Protein AF-A0A950NJC7-F1 (afdb_monomer)

Solvent-accessible surface area (backbone atoms only — not comparable to full-atom values): 6552 Å² total; per-residue (Å²): 111,69,68,32,54,40,23,54,81,40,41,63,63,48,24,56,73,40,61,38,81,77,59,87,68,59,60,60,52,28,52,52,20,51,49,55,46,54,54,53,59,66,42,49,61,28,71,74,40,47,82,85,29,48,68,59,43,48,48,52,31,49,66,55,17,48,43,45,18,50,50,33,44,46,39,34,76,75,64,70,44,58,71,31,43,47,59,55,16,51,53,34,38,51,54,24,51,53,51,48,51,53,50,52,50,51,52,56,62,73,62,55,71,89,80,82,84,78,88,133

Foldseek 3Di:
DVLLVCQQPPVPVVCVVLVHDCDVVNVVSNVVSVVVVVLVVVCPVCVVCVPVPVVNLCCCQPCPQVVQLVVLVCCCPVVVHDCSSNVVSVVSNVVSVVSVVVSVVVVVVVPPPPPDDDDD

Mean predicted aligned error: 9.63 Å

Nearest PDB structures (foldseek):
  8vc9-assembly3_F  TM=4.937E-01  e=3.577E+00  Leptospira interrogans serovar Copenhageni
  8axk-assembly1_C  TM=2.407E-01  e=4.207E+00  Shigella flexneri

Secondary structure (DSSP, 8-state):
-HHHHHHHH-HHHHHHHTT----SSTHHHHHHHHHHHHHHHHHHHHHH-TTTTHHHHHHIIIIIIIHHHHHHHHHHHHH---THHHHHHHHHHHHHHHHHHHHHHHHHHHTS--------

Radius of gyration: 18.72 Å; Cα contacts (8 Å, |Δi|>4): 98; chains: 1; bounding box: 58×29×52 Å

Sequence (120 aa):
MFFVVACFFFPRPMCELLHLKVPDPIIWVRTSGMLLFIISVFYIPAALDPFRYRATAIMHIIPSRACGSSFFLYSVLARGQEAGFLSIALVDLFFGVMSAIFLFLAFRTGQAPVTGASRG

pLDDT: mean 74.93, std 10.05, range [45.66, 86.19]

Structure (mmCIF, N/CA/C/O backbone):
data_AF-A0A950NJC7-F1
#
_entry.id   AF-A0A950NJC7-F1
#
loop_
_atom_site.group_PDB
_atom_site.id
_atom_site.type_symbol
_atom_site.label_atom_id
_atom_site.label_alt_id
_atom_site.label_comp_id
_atom_site.label_asym_id
_atom_site.label_entity_id
_atom_site.label_seq_id
_atom_site.pdbx_PDB_ins_code
_atom_site.Cartn_x
_atom_site.Cartn_y
_atom_site.Cartn_z
_atom_site.occupancy
_atom_site.B_iso_or_equiv
_atom_site.auth_seq_id
_atom_site.auth_comp_id
_atom_site.auth_asym_id
_atom_site.auth_atom_id
_atom_site.pdbx_PDB_model_num
ATOM 1 N N . MET A 1 1 ? -5.481 -7.731 -5.579 1.00 71.50 1 MET A N 1
ATOM 2 C CA . MET A 1 1 ? -4.792 -9.019 -5.833 1.00 71.50 1 MET A CA 1
ATOM 3 C C . MET A 1 1 ? -4.281 -9.151 -7.262 1.00 71.50 1 MET A C 1
ATOM 5 O O . MET A 1 1 ? -3.155 -9.591 -7.427 1.00 71.50 1 MET A O 1
ATOM 9 N N . PHE A 1 2 ? -5.023 -8.708 -8.284 1.00 77.50 2 PHE A N 1
ATOM 10 C CA . PHE A 1 2 ? -4.550 -8.720 -9.680 1.00 77.50 2 PHE A CA 1
ATOM 11 C C . PHE A 1 2 ? -3.165 -8.080 -9.889 1.00 77.50 2 PHE A C 1
ATOM 13 O O . PHE A 1 2 ? -2.326 -8.660 -10.568 1.00 77.50 2 PHE A O 1
ATOM 20 N N . PHE A 1 3 ? -2.885 -6.954 -9.222 1.00 78.69 3 PHE A N 1
ATOM 21 C CA . PHE A 1 3 ? -1.578 -6.285 -9.276 1.00 78.69 3 PHE A CA 1
ATOM 22 C C . PHE A 1 3 ? -0.409 -7.169 -8.798 1.00 78.69 3 PHE A C 1
ATOM 24 O O . PHE A 1 3 ? 0.645 -7.196 -9.419 1.00 78.69 3 PHE A O 1
ATOM 31 N N . VAL A 1 4 ? -0.608 -7.954 -7.735 1.00 82.12 4 VAL A N 1
ATOM 32 C CA . VAL A 1 4 ? 0.402 -8.895 -7.216 1.00 82.12 4 VAL A CA 1
ATOM 33 C C . VAL A 1 4 ? 0.713 -9.977 -8.245 1.00 82.12 4 VAL A C 1
ATOM 35 O O . VAL A 1 4 ? 1.879 -10.270 -8.503 1.00 82.12 4 VAL A O 1
ATOM 38 N N . VAL A 1 5 ? -0.333 -10.571 -8.828 1.00 82.56 5 VAL A N 1
ATOM 39 C CA . VAL A 1 5 ? -0.202 -11.638 -9.829 1.00 82.56 5 VAL A CA 1
ATOM 40 C C . VAL A 1 5 ? 0.554 -11.109 -11.047 1.00 82.56 5 VAL A C 1
ATOM 42 O O . VAL A 1 5 ? 1.494 -11.750 -11.516 1.00 82.56 5 VAL A O 1
ATOM 45 N N . ALA A 1 6 ? 0.213 -9.902 -11.502 1.00 82.56 6 ALA A N 1
ATOM 46 C CA . ALA A 1 6 ? 0.911 -9.241 -12.594 1.00 82.56 6 ALA A CA 1
ATOM 47 C C . ALA A 1 6 ? 2.388 -8.965 -12.258 1.00 82.56 6 ALA A C 1
ATOM 49 O O . ALA A 1 6 ? 3.254 -9.330 -13.044 1.00 82.56 6 ALA A O 1
ATOM 50 N N . CYS A 1 7 ? 2.709 -8.429 -11.075 1.00 81.06 7 CYS A N 1
ATOM 51 C CA . CYS A 1 7 ? 4.098 -8.189 -10.657 1.00 81.06 7 CYS A CA 1
ATOM 52 C C . CYS A 1 7 ? 4.931 -9.473 -10.524 1.00 81.06 7 CYS A C 1
ATOM 54 O O . CYS A 1 7 ? 6.142 -9.448 -10.743 1.00 81.06 7 CYS A O 1
ATOM 56 N N . PHE A 1 8 ? 4.311 -10.601 -10.169 1.00 82.38 8 PHE A N 1
ATOM 57 C CA . PHE A 1 8 ? 5.020 -11.867 -10.007 1.00 82.38 8 PHE A CA 1
ATOM 58 C C . PHE A 1 8 ? 5.320 -12.551 -11.351 1.00 82.38 8 PHE A C 1
ATOM 60 O O . PHE A 1 8 ? 6.477 -12.873 -11.638 1.00 82.38 8 PHE A O 1
ATOM 67 N N . PHE A 1 9 ? 4.297 -12.738 -12.192 1.00 83.69 9 PHE A N 1
ATOM 68 C CA . PHE A 1 9 ? 4.432 -13.437 -13.476 1.00 83.69 9 PHE A CA 1
ATOM 69 C C . PHE A 1 9 ? 4.959 -12.528 -14.596 1.00 83.69 9 PHE A C 1
ATOM 71 O O . PHE A 1 9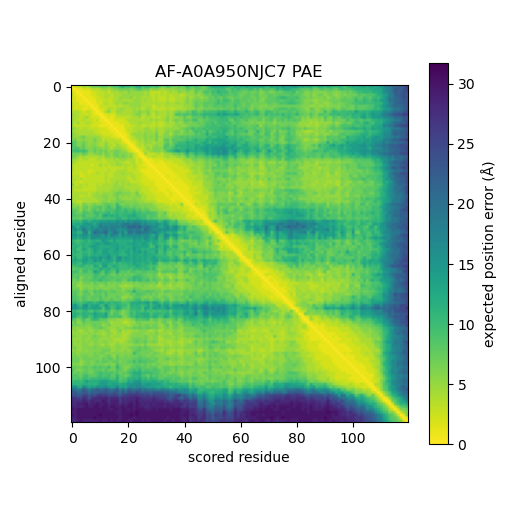 ? 5.763 -12.966 -15.419 1.00 83.69 9 PHE A O 1
ATOM 78 N N . PHE A 1 10 ? 4.577 -11.249 -14.590 1.00 86.19 10 PHE A N 1
ATOM 79 C CA . PHE A 1 10 ? 4.874 -10.269 -15.638 1.00 86.19 10 PHE A CA 1
ATOM 80 C C . PHE A 1 10 ? 5.466 -8.963 -15.058 1.00 86.19 10 PHE A C 1
ATOM 82 O O . PHE A 1 10 ? 4.887 -7.886 -15.225 1.00 86.19 10 PHE A O 1
ATOM 89 N N . PRO A 1 11 ? 6.650 -9.009 -14.409 1.00 81.19 11 PRO A N 1
ATOM 90 C CA . PRO A 1 11 ? 7.253 -7.820 -13.801 1.00 81.19 11 PRO A CA 1
ATOM 91 C C . PRO A 1 11 ? 7.667 -6.757 -14.829 1.00 81.19 11 PRO A C 1
ATOM 93 O O . PRO A 1 11 ? 7.511 -5.572 -14.562 1.00 81.19 11 PRO A O 1
ATOM 96 N N . ARG A 1 12 ? 8.166 -7.153 -16.013 1.00 82.81 12 ARG A N 1
ATOM 97 C CA . ARG A 1 12 ? 8.619 -6.199 -17.048 1.00 82.81 12 ARG A CA 1
ATOM 98 C C . ARG A 1 12 ? 7.456 -5.396 -17.653 1.00 82.81 12 ARG A C 1
ATOM 100 O O . ARG A 1 12 ? 7.548 -4.174 -17.614 1.00 82.81 12 ARG A O 1
ATOM 107 N N . PRO A 1 13 ? 6.346 -6.024 -18.099 1.00 83.62 13 PRO A N 1
ATOM 108 C CA . PRO A 1 13 ? 5.177 -5.279 -18.571 1.00 83.62 13 PRO A CA 1
ATOM 109 C C . PRO A 1 13 ? 4.568 -4.368 -17.503 1.00 83.62 13 PRO A C 1
ATOM 111 O O . PRO A 1 13 ? 4.061 -3.305 -17.829 1.00 83.62 13 PRO A O 1
ATOM 114 N N . MET A 1 14 ? 4.623 -4.759 -16.223 1.00 81.69 14 MET A N 1
ATOM 115 C CA . MET A 1 14 ? 4.186 -3.887 -15.128 1.00 81.69 14 MET A CA 1
ATOM 116 C C . MET A 1 14 ? 5.093 -2.664 -14.977 1.00 81.69 14 MET A C 1
ATOM 118 O O . MET A 1 14 ? 4.588 -1.554 -14.850 1.00 81.69 14 MET A O 1
ATOM 122 N N . CYS A 1 15 ? 6.417 -2.833 -15.032 1.00 80.38 15 CYS A N 1
ATOM 123 C CA . CYS A 1 15 ? 7.337 -1.697 -15.028 1.00 80.38 15 CYS A CA 1
ATOM 124 C C . CYS A 1 15 ? 7.087 -0.769 -16.227 1.00 80.38 15 CYS A C 1
ATOM 126 O O . CYS A 1 15 ? 6.985 0.435 -16.033 1.00 80.38 15 CYS A O 1
ATOM 128 N N . GLU A 1 16 ? 6.900 -1.310 -17.432 1.00 83.50 16 GLU A N 1
ATOM 129 C CA . GLU A 1 16 ? 6.587 -0.515 -18.629 1.00 83.50 16 GLU A CA 1
ATOM 130 C C . GLU A 1 16 ? 5.247 0.221 -18.512 1.00 83.50 16 GLU A C 1
ATOM 132 O O . GLU A 1 16 ? 5.182 1.412 -18.802 1.00 83.50 16 GLU A O 1
ATOM 137 N N . LEU A 1 17 ? 4.202 -0.446 -18.010 1.00 81.81 17 LEU A N 1
ATOM 138 C CA . LEU A 1 17 ? 2.886 0.158 -17.786 1.00 81.81 17 LEU A CA 1
ATOM 139 C C . LEU A 1 17 ? 2.954 1.348 -16.823 1.00 81.81 17 LEU A C 1
ATOM 141 O O . LEU A 1 17 ? 2.251 2.337 -17.011 1.00 81.81 17 LEU A O 1
ATOM 145 N N . LEU A 1 18 ? 3.791 1.254 -15.790 1.00 78.56 18 LEU A N 1
ATOM 146 C CA . LEU A 1 18 ? 4.009 2.340 -14.839 1.00 78.56 18 LEU A CA 1
ATOM 147 C C . LEU A 1 18 ? 5.118 3.309 -15.277 1.00 78.56 18 LEU A C 1
ATOM 149 O O . LEU A 1 18 ? 5.428 4.223 -14.523 1.00 78.56 18 LEU A O 1
ATOM 153 N N . HIS A 1 19 ? 5.705 3.155 -16.469 1.00 79.31 19 HIS A N 1
ATOM 154 C CA . HIS A 1 19 ? 6.836 3.966 -16.940 1.00 79.31 19 HIS A CA 1
ATOM 155 C C . HIS A 1 19 ? 8.020 3.962 -15.952 1.00 79.31 19 HIS A C 1
ATOM 157 O O . HIS A 1 19 ? 8.707 4.968 -15.7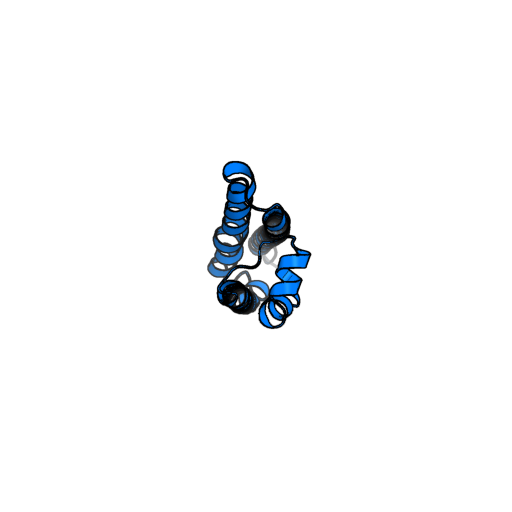68 1.00 79.31 19 HIS A O 1
ATOM 163 N N . LEU A 1 20 ? 8.230 2.822 -15.293 1.00 80.12 20 LEU A N 1
ATOM 164 C CA . LEU A 1 20 ? 9.313 2.578 -14.354 1.00 80.12 20 LEU A CA 1
ATOM 165 C C . LEU A 1 20 ? 10.480 1.889 -15.058 1.00 80.12 20 LEU A C 1
ATOM 167 O O . LEU A 1 20 ? 10.290 0.977 -15.870 1.00 80.12 20 LEU A O 1
ATOM 171 N N . LYS A 1 21 ? 11.708 2.259 -14.701 1.00 80.31 21 LYS A N 1
ATOM 172 C CA . LYS A 1 21 ? 12.900 1.557 -15.164 1.00 80.31 21 LYS A CA 1
ATOM 173 C C . LYS A 1 21 ? 12.903 0.147 -14.602 1.00 80.31 21 LYS A C 1
ATOM 175 O O . LYS A 1 21 ? 12.771 -0.072 -13.399 1.00 80.31 21 LYS A O 1
ATOM 180 N N . VAL A 1 22 ? 13.089 -0.818 -15.496 1.00 78.69 22 VAL A N 1
ATOM 181 C CA . VAL A 1 22 ? 13.188 -2.232 -15.140 1.00 78.69 22 VAL A CA 1
ATOM 182 C C . VAL A 1 22 ? 14.433 -2.428 -14.264 1.00 78.69 22 VAL A C 1
ATOM 184 O O . VAL A 1 22 ? 15.546 -2.221 -14.756 1.00 78.69 22 VAL A O 1
ATOM 187 N N . PRO A 1 23 ? 14.283 -2.807 -12.980 1.00 76.56 23 PRO A N 1
ATOM 188 C CA . PRO A 1 23 ? 15.425 -3.026 -12.105 1.00 76.56 23 PRO A CA 1
ATOM 189 C C . PRO A 1 23 ? 16.183 -4.278 -12.540 1.00 76.56 23 PRO A C 1
ATOM 191 O O . PRO A 1 23 ? 15.565 -5.299 -12.854 1.00 76.56 23 PRO A O 1
ATOM 194 N N . ASP A 1 24 ? 17.511 -4.217 -12.491 1.00 78.19 24 ASP A N 1
ATOM 195 C CA . ASP A 1 24 ? 18.375 -5.381 -12.662 1.00 78.19 24 ASP A CA 1
ATOM 196 C C . ASP A 1 24 ? 19.139 -5.605 -11.344 1.00 78.19 24 ASP A C 1
ATOM 198 O O . ASP A 1 24 ? 19.952 -4.755 -10.971 1.00 78.19 24 ASP A O 1
ATOM 202 N N . PRO A 1 25 ? 18.839 -6.663 -10.563 1.00 83.38 25 PRO A N 1
ATOM 203 C CA . PRO A 1 25 ? 18.034 -7.835 -10.917 1.00 83.38 25 PRO A CA 1
ATOM 204 C C . PRO A 1 25 ? 16.511 -7.661 -10.735 1.00 83.38 25 PRO A C 1
ATOM 206 O O . PRO A 1 25 ? 16.029 -7.170 -9.713 1.00 83.38 25 PRO A O 1
ATOM 209 N N . ILE A 1 26 ? 15.735 -8.213 -11.680 1.00 84.06 26 ILE A N 1
ATOM 210 C CA . ILE A 1 26 ? 14.251 -8.183 -11.720 1.00 84.06 26 ILE A CA 1
ATOM 211 C C . ILE A 1 26 ? 13.576 -8.829 -10.493 1.00 84.06 26 ILE A C 1
ATOM 213 O O . ILE A 1 26 ? 12.383 -8.643 -10.244 1.00 84.06 26 ILE A O 1
ATOM 217 N N . ILE A 1 27 ? 14.332 -9.617 -9.722 1.00 84.44 27 ILE A N 1
ATOM 218 C CA . ILE A 1 27 ? 13.844 -10.332 -8.541 1.00 84.44 27 ILE A CA 1
ATOM 219 C C . ILE A 1 27 ? 13.227 -9.382 -7.513 1.00 84.44 27 ILE A C 1
ATOM 221 O O . ILE A 1 27 ? 12.226 -9.734 -6.902 1.00 84.44 27 ILE A O 1
ATOM 225 N N . TRP A 1 28 ? 13.737 -8.152 -7.389 1.00 82.44 28 TRP A N 1
ATOM 226 C CA . TRP A 1 28 ? 13.208 -7.159 -6.452 1.00 82.44 28 TRP A CA 1
ATOM 227 C C . TRP A 1 28 ? 11.746 -6.802 -6.726 1.00 82.44 28 TRP A C 1
ATOM 229 O O . TRP A 1 28 ? 10.966 -6.658 -5.784 1.00 82.44 28 TRP A O 1
ATOM 239 N N . VAL A 1 29 ? 11.345 -6.736 -7.999 1.00 83.44 29 VAL A N 1
ATOM 240 C CA . VAL A 1 29 ? 9.952 -6.464 -8.391 1.00 83.44 29 VAL A CA 1
ATOM 241 C C . VAL A 1 29 ? 9.049 -7.629 -7.984 1.00 83.44 29 VAL A C 1
ATOM 243 O O . VAL A 1 29 ? 7.986 -7.424 -7.396 1.00 83.44 29 VAL A O 1
ATOM 246 N N . ARG A 1 30 ? 9.505 -8.867 -8.214 1.00 85.06 30 ARG A N 1
ATOM 247 C CA . ARG A 1 30 ? 8.768 -10.084 -7.839 1.00 85.06 30 ARG A CA 1
ATOM 248 C C . ARG A 1 30 ? 8.634 -10.223 -6.323 1.00 85.06 30 ARG A C 1
ATOM 250 O O . ARG A 1 30 ? 7.537 -10.479 -5.832 1.00 85.06 30 ARG A O 1
ATOM 257 N N . THR A 1 31 ? 9.723 -10.002 -5.590 1.00 85.88 31 THR A N 1
ATOM 258 C CA . THR A 1 31 ? 9.753 -10.054 -4.123 1.00 85.88 31 THR A CA 1
ATOM 259 C C . THR A 1 31 ? 8.843 -8.991 -3.517 1.00 85.88 31 THR A C 1
ATOM 261 O O . THR A 1 31 ? 8.067 -9.297 -2.616 1.00 85.88 31 THR A O 1
ATOM 264 N N . SER A 1 32 ? 8.864 -7.766 -4.048 1.00 84.25 32 SER A N 1
ATOM 265 C CA . SER A 1 32 ? 7.971 -6.688 -3.601 1.00 84.25 32 SER A CA 1
ATOM 266 C C . SER A 1 32 ? 6.499 -7.037 -3.846 1.00 84.25 32 SER A C 1
ATOM 268 O O . SER A 1 32 ? 5.660 -6.840 -2.968 1.00 84.25 32 SER A O 1
ATOM 270 N N . GLY A 1 33 ? 6.184 -7.639 -5.000 1.00 84.94 33 GLY A N 1
ATOM 271 C CA . GLY A 1 33 ? 4.848 -8.162 -5.301 1.00 84.94 33 GLY A CA 1
ATOM 272 C C . GLY A 1 33 ? 4.393 -9.249 -4.318 1.00 84.94 33 GLY A C 1
ATOM 273 O O . GLY A 1 33 ? 3.276 -9.190 -3.809 1.00 84.94 33 GLY A O 1
ATOM 274 N N . MET A 1 34 ? 5.261 -10.209 -3.990 1.00 84.62 34 MET A N 1
ATOM 275 C CA . MET A 1 34 ? 4.962 -11.252 -2.998 1.00 84.62 34 MET A CA 1
ATOM 276 C C . MET A 1 34 ? 4.797 -10.693 -1.584 1.00 84.62 34 MET A C 1
ATOM 278 O O . MET A 1 34 ? 3.916 -11.135 -0.849 1.00 84.62 34 MET A O 1
ATOM 282 N N . LEU A 1 35 ? 5.586 -9.691 -1.199 1.00 85.44 35 LEU A N 1
ATOM 283 C CA . LEU A 1 35 ? 5.424 -9.038 0.095 1.00 85.44 35 LEU A CA 1
ATOM 284 C C . LEU A 1 35 ? 4.059 -8.342 0.186 1.00 85.44 35 LEU A C 1
ATOM 286 O O . LEU A 1 35 ? 3.342 -8.533 1.167 1.00 85.44 35 LEU A O 1
ATOM 290 N N . LEU A 1 36 ? 3.661 -7.619 -0.871 1.00 83.06 36 LEU A N 1
ATOM 291 C CA . LEU A 1 36 ? 2.331 -7.010 -0.993 1.00 83.06 36 LEU A CA 1
ATOM 292 C C . LEU A 1 36 ? 1.206 -8.049 -0.877 1.00 83.06 36 LEU A C 1
ATOM 294 O O . LEU A 1 36 ? 0.159 -7.757 -0.297 1.00 83.06 36 LEU A O 1
ATOM 298 N N . PHE A 1 37 ? 1.407 -9.262 -1.394 1.00 84.88 37 PHE A N 1
ATOM 299 C CA . PHE A 1 37 ? 0.461 -10.364 -1.223 1.00 84.88 37 PHE A CA 1
ATOM 300 C C . PHE A 1 37 ? 0.311 -10.768 0.241 1.00 84.88 37 PHE A C 1
ATOM 302 O O . PHE A 1 37 ? -0.799 -10.763 0.770 1.00 84.88 37 PHE A O 1
ATOM 309 N N . ILE A 1 38 ? 1.432 -11.083 0.892 1.00 82.88 38 ILE A N 1
ATOM 310 C CA . ILE A 1 38 ? 1.470 -11.594 2.264 1.00 82.88 38 ILE A CA 1
ATOM 311 C C . ILE A 1 38 ? 0.816 -10.595 3.220 1.00 82.88 38 ILE A C 1
ATOM 313 O O . ILE A 1 38 ? -0.068 -10.970 3.989 1.00 82.88 38 ILE A O 1
ATOM 317 N N . ILE A 1 39 ? 1.182 -9.311 3.128 1.00 81.44 39 ILE A N 1
ATOM 318 C CA . ILE A 1 39 ? 0.575 -8.282 3.981 1.00 81.44 39 ILE A CA 1
ATOM 319 C C . ILE A 1 39 ? -0.925 -8.148 3.705 1.00 81.44 39 ILE A C 1
ATOM 321 O O . ILE A 1 39 ? -1.706 -8.023 4.640 1.00 81.44 39 ILE A O 1
ATOM 325 N N . SER A 1 40 ? -1.355 -8.255 2.442 1.00 79.69 40 SER A N 1
ATOM 326 C CA . SER A 1 40 ? -2.777 -8.171 2.097 1.00 79.69 40 SER A CA 1
ATOM 327 C C . SER A 1 40 ? -3.586 -9.318 2.697 1.00 79.69 40 SER A C 1
ATOM 329 O O . SER A 1 40 ? -4.700 -9.089 3.161 1.00 79.69 40 SER A O 1
ATOM 331 N N . VAL A 1 41 ? -3.028 -10.532 2.731 1.00 81.19 41 VAL A N 1
ATOM 332 C CA . VAL A 1 41 ? -3.652 -11.681 3.402 1.00 81.19 41 VAL A CA 1
ATOM 333 C C . VAL A 1 41 ? -3.737 -11.440 4.910 1.00 81.19 41 VAL A C 1
ATOM 335 O O . VAL A 1 41 ? -4.790 -11.669 5.503 1.00 81.19 41 VAL A O 1
ATOM 338 N N . PHE A 1 42 ? -2.681 -10.902 5.529 1.00 78.31 42 PHE A N 1
ATOM 339 C CA . PHE A 1 42 ? -2.697 -10.555 6.954 1.00 78.31 42 PHE A CA 1
ATOM 340 C C . PHE A 1 42 ? -3.689 -9.448 7.321 1.00 78.31 42 PHE A C 1
ATOM 342 O O . PHE A 1 42 ? -4.087 -9.356 8.482 1.00 78.31 42 PHE A O 1
ATOM 349 N N . TYR A 1 43 ? -4.137 -8.642 6.358 1.00 69.81 43 TYR A N 1
ATOM 350 C CA . TYR A 1 43 ? -5.168 -7.634 6.594 1.00 69.81 43 TYR A CA 1
ATOM 351 C C . TYR A 1 43 ? -6.601 -8.173 6.515 1.00 69.81 43 TYR A C 1
ATOM 353 O O . TYR A 1 43 ? -7.507 -7.497 6.997 1.00 69.81 43 TYR A O 1
ATOM 361 N N . ILE A 1 44 ? -6.834 -9.391 6.003 1.00 75.19 44 ILE A N 1
ATOM 362 C CA . ILE A 1 44 ? -8.184 -9.985 5.924 1.00 75.19 44 ILE A CA 1
ATOM 363 C C . ILE A 1 44 ? -8.839 -10.117 7.315 1.00 75.19 44 ILE A C 1
ATOM 365 O O . ILE A 1 44 ? -9.961 -9.638 7.475 1.00 75.19 44 ILE A O 1
ATOM 369 N N . PRO A 1 45 ? -8.181 -10.675 8.353 1.00 68.81 45 PRO A N 1
ATOM 370 C CA . PRO A 1 45 ? -8.781 -10.778 9.686 1.00 68.81 45 PRO A CA 1
ATOM 371 C C . PRO A 1 45 ? -9.062 -9.407 10.313 1.00 68.81 45 PRO A C 1
ATOM 373 O O . PRO A 1 45 ? -10.086 -9.224 10.964 1.00 68.81 45 PRO A O 1
ATOM 376 N N . ALA A 1 46 ? -8.179 -8.428 10.079 1.00 64.75 46 ALA A N 1
ATOM 377 C CA . ALA A 1 46 ? -8.348 -7.061 10.571 1.00 64.75 46 ALA A CA 1
ATOM 378 C C . ALA A 1 46 ? -9.502 -6.321 9.871 1.00 64.75 46 ALA A C 1
ATOM 380 O O . ALA A 1 46 ? -10.127 -5.456 10.480 1.00 64.75 46 ALA A O 1
ATOM 381 N N . ALA A 1 47 ? -9.794 -6.663 8.613 1.00 66.62 47 ALA A N 1
ATOM 382 C CA . ALA A 1 47 ? -10.939 -6.136 7.877 1.00 66.62 47 ALA A CA 1
ATOM 383 C C . ALA A 1 47 ? -12.268 -6.778 8.313 1.00 66.62 47 ALA A C 1
ATOM 385 O O . ALA A 1 47 ? -13.299 -6.113 8.276 1.00 66.62 47 ALA A O 1
ATOM 386 N N . LEU A 1 48 ? -12.247 -8.050 8.726 1.00 70.50 48 LEU A N 1
ATOM 387 C CA . LEU A 1 48 ? -13.439 -8.778 9.174 1.00 70.50 48 LEU A CA 1
ATOM 388 C C . LEU A 1 48 ? -13.841 -8.441 10.617 1.00 70.50 48 LEU A C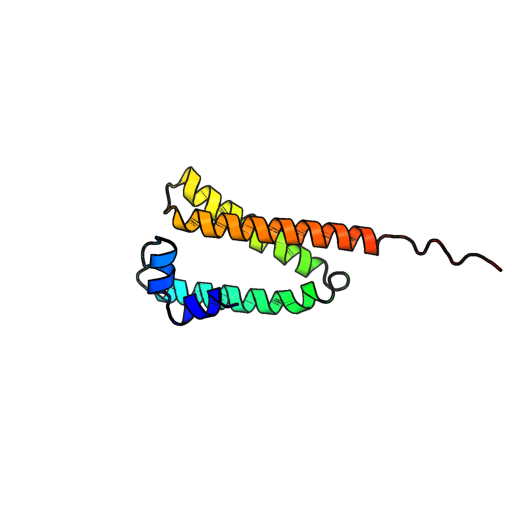 1
ATOM 390 O O . LEU A 1 48 ? -15.031 -8.344 10.897 1.00 70.50 48 LEU A O 1
ATOM 394 N N . ASP A 1 49 ? -12.876 -8.248 11.521 1.00 65.81 49 ASP A N 1
ATOM 395 C CA . ASP A 1 49 ? -13.149 -7.892 12.920 1.00 65.81 49 ASP A CA 1
ATOM 396 C C . ASP A 1 49 ? -12.229 -6.753 13.413 1.00 65.81 49 ASP A C 1
ATOM 398 O O . ASP A 1 49 ? -11.226 -6.979 14.110 1.00 65.81 49 ASP A O 1
ATOM 402 N N . PRO A 1 50 ? -12.549 -5.495 13.050 1.00 61.50 50 PRO A N 1
ATOM 403 C CA . PRO A 1 50 ? -11.730 -4.335 13.399 1.00 61.50 50 PRO A CA 1
ATOM 404 C C . PRO A 1 50 ? -11.716 -4.036 14.907 1.00 61.50 50 PRO A C 1
ATOM 406 O O . PRO A 1 50 ? -10.770 -3.416 15.401 1.00 61.50 50 PRO A O 1
ATOM 409 N N . PHE A 1 51 ? -12.724 -4.493 15.661 1.00 60.09 51 PHE A N 1
ATOM 410 C CA . PHE A 1 51 ? -12.828 -4.245 17.101 1.00 60.09 51 PHE A CA 1
ATOM 411 C C . PHE A 1 51 ? -11.903 -5.150 17.911 1.00 60.09 51 PHE A C 1
ATOM 413 O O . PHE A 1 51 ? -11.287 -4.695 18.879 1.00 60.09 51 PHE A O 1
ATOM 420 N N . ARG A 1 52 ? -11.743 -6.408 17.489 1.00 62.03 52 ARG A N 1
ATOM 421 C CA . ARG A 1 52 ? -10.839 -7.359 18.145 1.00 62.03 52 ARG A CA 1
ATOM 422 C C . ARG A 1 52 ? -9.367 -7.117 17.801 1.00 62.03 52 ARG A C 1
ATOM 424 O O . ARG A 1 52 ? -8.506 -7.326 18.655 1.00 62.03 52 ARG A O 1
ATOM 431 N N . TYR A 1 53 ? -9.071 -6.601 16.603 1.00 61.09 53 TYR A N 1
ATOM 432 C CA . TYR A 1 53 ? -7.704 -6.397 16.097 1.00 61.09 53 TYR A CA 1
ATOM 433 C C . TYR A 1 53 ? -7.352 -4.927 15.817 1.00 61.09 53 TYR A C 1
ATOM 435 O O . TYR A 1 53 ? -6.665 -4.610 14.844 1.00 61.09 53 TYR A O 1
ATOM 443 N N . ARG A 1 54 ? -7.759 -4.015 16.711 1.00 62.62 54 ARG A N 1
ATOM 444 C CA . ARG A 1 54 ? -7.484 -2.566 16.612 1.00 62.62 54 ARG A CA 1
ATOM 445 C C . ARG A 1 54 ? -6.023 -2.216 16.308 1.00 62.62 54 ARG A C 1
ATOM 447 O O . ARG A 1 54 ? -5.756 -1.329 15.505 1.00 62.62 54 ARG A O 1
ATOM 454 N N . ALA A 1 55 ? -5.072 -2.918 16.929 1.00 64.06 55 ALA A N 1
ATOM 455 C CA . ALA A 1 55 ? -3.645 -2.667 16.733 1.00 64.06 55 ALA A CA 1
ATOM 456 C C . ALA A 1 55 ? -3.216 -3.016 15.300 1.00 64.06 55 ALA A C 1
ATOM 458 O O . ALA A 1 55 ? -2.527 -2.231 14.656 1.00 64.06 55 ALA A O 1
ATOM 459 N N . THR A 1 56 ? -3.698 -4.141 14.772 1.00 65.00 56 THR A N 1
ATOM 460 C CA . THR A 1 56 ? -3.433 -4.591 13.401 1.00 65.00 56 THR A CA 1
ATOM 461 C C . THR A 1 56 ? -4.100 -3.680 12.368 1.00 65.00 56 THR A C 1
ATOM 463 O O . THR A 1 56 ? -3.494 -3.370 11.345 1.00 65.00 56 THR A O 1
ATOM 466 N N . ALA A 1 57 ? -5.307 -3.179 12.653 1.00 65.31 57 ALA A N 1
ATOM 467 C CA . ALA A 1 57 ? -6.003 -2.219 11.797 1.00 65.31 57 ALA A CA 1
ATOM 468 C C . ALA A 1 57 ? -5.278 -0.859 11.727 1.00 65.31 57 ALA A C 1
ATOM 470 O O . ALA A 1 57 ? -5.137 -0.285 10.650 1.00 65.31 57 ALA A O 1
ATOM 471 N N . ILE A 1 58 ? -4.745 -0.367 12.852 1.00 66.88 58 ILE A N 1
ATOM 472 C CA . ILE A 1 58 ? -3.945 0.869 12.889 1.00 66.88 58 ILE A CA 1
ATOM 473 C C . ILE A 1 58 ? -2.596 0.671 12.182 1.00 66.88 58 ILE A C 1
ATOM 475 O O . ILE A 1 58 ? -2.177 1.532 11.404 1.00 66.88 58 ILE A O 1
ATOM 479 N N . MET A 1 59 ? -1.933 -0.472 12.397 1.00 67.69 59 MET A N 1
ATOM 480 C CA . MET A 1 59 ? -0.680 -0.815 11.712 1.00 67.69 59 MET A CA 1
ATOM 481 C C . MET A 1 59 ? -0.861 -0.966 10.193 1.00 67.69 59 MET A C 1
ATOM 483 O O . MET A 1 59 ? 0.045 -0.646 9.429 1.00 67.69 59 MET A O 1
ATOM 487 N N . HIS A 1 60 ? -2.035 -1.376 9.716 1.00 68.12 60 HIS A N 1
ATOM 488 C CA . HIS A 1 60 ? -2.310 -1.385 8.279 1.00 68.12 60 HIS A CA 1
ATOM 489 C C . HIS A 1 60 ? -2.284 0.024 7.665 1.00 68.12 60 HIS A C 1
ATOM 491 O O . HIS A 1 60 ? -1.832 0.220 6.540 1.00 68.12 60 HIS A O 1
ATOM 497 N N . ILE A 1 61 ? -2.764 1.025 8.396 1.00 67.56 61 ILE A N 1
ATOM 498 C CA . ILE A 1 61 ? -3.010 2.355 7.834 1.00 67.56 61 ILE A CA 1
ATOM 499 C C . ILE A 1 61 ? -1.778 3.244 7.994 1.00 67.56 61 ILE A C 1
ATOM 501 O O . ILE A 1 61 ? -1.307 3.828 7.018 1.00 67.56 61 ILE A O 1
ATOM 505 N N . ILE A 1 62 ? -1.226 3.322 9.208 1.00 69.31 62 ILE A N 1
ATOM 506 C CA . ILE A 1 62 ? -0.181 4.300 9.535 1.00 69.31 62 ILE A CA 1
ATOM 507 C C . ILE A 1 62 ? 1.183 3.890 8.942 1.00 69.31 62 ILE A C 1
ATOM 509 O O . ILE A 1 62 ? 1.673 4.584 8.050 1.00 69.31 62 ILE A O 1
ATOM 513 N N . PRO A 1 63 ? 1.821 2.776 9.351 1.00 68.56 63 PRO A N 1
ATOM 514 C CA . PRO A 1 63 ? 3.138 2.431 8.825 1.00 68.56 63 PRO A CA 1
ATOM 515 C C . PRO A 1 63 ? 3.087 1.856 7.406 1.00 68.56 63 PRO A C 1
ATOM 517 O O . PRO A 1 63 ? 4.003 2.105 6.630 1.00 68.56 63 PRO A O 1
ATOM 520 N N . SER A 1 64 ? 2.040 1.115 7.027 1.00 70.38 64 SER A N 1
ATOM 521 C CA . SER A 1 64 ? 2.020 0.472 5.707 1.00 70.38 64 SER A CA 1
ATOM 522 C C . SER A 1 64 ? 1.581 1.414 4.583 1.00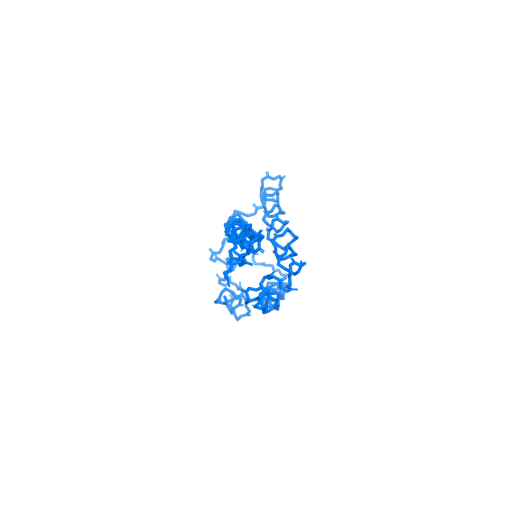 70.38 64 SER A C 1
ATOM 524 O O . SER A 1 64 ? 2.248 1.440 3.552 1.00 70.38 64 SER A O 1
ATOM 526 N N . ARG A 1 65 ? 0.505 2.195 4.749 1.00 74.31 65 ARG A N 1
ATOM 527 C CA . ARG A 1 65 ? -0.044 3.021 3.653 1.00 74.31 65 ARG A CA 1
ATOM 528 C C . ARG A 1 65 ? 0.389 4.479 3.720 1.00 74.31 65 ARG A C 1
ATOM 530 O O . ARG A 1 65 ? 0.847 5.013 2.713 1.00 74.31 65 ARG A O 1
ATOM 537 N N . ALA A 1 66 ? 0.316 5.116 4.890 1.00 75.25 66 ALA A N 1
ATOM 538 C CA . ALA A 1 66 ? 0.722 6.517 5.018 1.00 75.25 66 ALA A CA 1
ATOM 539 C C . ALA A 1 66 ? 2.244 6.687 4.866 1.00 75.25 66 ALA A C 1
ATOM 541 O O . ALA A 1 66 ? 2.694 7.580 4.148 1.00 75.25 66 ALA A O 1
ATOM 542 N N . CYS A 1 67 ? 3.040 5.798 5.471 1.00 78.19 67 CYS A N 1
ATOM 543 C CA . CYS A 1 67 ? 4.498 5.822 5.325 1.00 78.19 67 CYS A CA 1
ATOM 544 C C . CYS A 1 67 ? 4.942 5.473 3.894 1.00 78.19 67 CYS A C 1
ATOM 546 O O . CYS A 1 67 ? 5.786 6.170 3.336 1.00 78.19 67 CYS A O 1
ATOM 548 N N . GLY A 1 68 ? 4.325 4.461 3.267 1.00 75.50 68 GLY A N 1
ATOM 549 C CA . GLY A 1 68 ? 4.583 4.094 1.869 1.00 75.50 68 GLY A CA 1
ATOM 550 C C . GLY A 1 68 ? 4.284 5.241 0.901 1.00 75.50 68 GLY A C 1
ATOM 551 O O . GLY A 1 68 ? 5.168 5.675 0.163 1.00 75.50 68 GLY A O 1
ATOM 552 N N . SER A 1 69 ? 3.079 5.816 0.972 1.00 81.06 69 SER A N 1
ATOM 553 C CA . SER A 1 69 ? 2.706 6.976 0.154 1.00 81.06 69 SER A CA 1
ATOM 554 C C . SER A 1 69 ? 3.627 8.172 0.388 1.00 81.06 69 SER A C 1
ATOM 556 O O . SER A 1 69 ? 4.029 8.809 -0.582 1.00 81.06 69 SER A O 1
ATOM 558 N N . SER A 1 70 ? 3.961 8.488 1.643 1.00 80.12 70 SER A N 1
ATOM 559 C CA . SER A 1 70 ? 4.827 9.631 1.965 1.00 80.12 70 SER A CA 1
ATOM 560 C C . SER A 1 70 ? 6.245 9.419 1.445 1.00 80.12 70 SER A C 1
ATOM 562 O O . SER A 1 70 ? 6.854 10.349 0.925 1.00 80.12 70 SER A O 1
ATOM 564 N N . PHE A 1 71 ? 6.757 8.189 1.527 1.00 81.69 71 PHE A N 1
ATOM 565 C CA . PHE A 1 71 ? 8.071 7.827 1.010 1.00 81.69 71 PHE A CA 1
ATOM 566 C C . PHE A 1 71 ? 8.145 7.955 -0.514 1.00 81.69 71 PHE A C 1
ATOM 568 O O . PHE A 1 71 ? 9.085 8.562 -1.031 1.00 81.69 71 PHE A O 1
ATOM 575 N N . PHE A 1 72 ? 7.154 7.429 -1.241 1.00 78.81 72 PHE A N 1
ATOM 576 C CA . PHE A 1 72 ? 7.114 7.549 -2.699 1.00 78.81 72 PHE A CA 1
ATOM 577 C C . PHE A 1 72 ? 6.905 9.000 -3.140 1.00 78.81 72 PHE A C 1
ATOM 579 O O . PHE A 1 72 ? 7.601 9.469 -4.037 1.00 78.81 72 PHE A O 1
ATOM 586 N N . LEU A 1 73 ? 6.024 9.741 -2.463 1.00 82.44 73 LEU A N 1
ATOM 587 C CA . LEU A 1 73 ? 5.780 11.151 -2.753 1.00 82.44 73 LEU A CA 1
ATOM 588 C C . LEU A 1 73 ? 7.036 12.002 -2.514 1.00 82.44 73 LEU A C 1
ATOM 590 O O . LEU A 1 73 ? 7.423 12.781 -3.381 1.00 82.44 73 LEU A O 1
ATOM 594 N N . TYR A 1 74 ? 7.721 11.806 -1.384 1.00 82.81 74 TYR A N 1
ATOM 595 C CA . TYR A 1 74 ? 9.000 12.457 -1.101 1.00 82.81 74 TYR A CA 1
ATOM 596 C C . TYR A 1 74 ? 10.072 12.074 -2.128 1.00 82.81 74 TYR A C 1
ATOM 598 O O . TYR A 1 74 ? 10.796 12.937 -2.614 1.00 82.81 74 TYR A O 1
ATOM 606 N N . SER A 1 75 ? 10.157 10.801 -2.512 1.00 79.06 75 SER A N 1
ATOM 607 C CA . SER A 1 75 ? 11.147 10.341 -3.494 1.00 79.06 75 SER A CA 1
ATOM 608 C C . SER A 1 75 ? 10.934 10.960 -4.879 1.00 79.06 75 SER A C 1
ATOM 610 O O . SER A 1 75 ? 11.904 11.314 -5.547 1.00 79.06 75 SER A O 1
ATOM 612 N N . VAL A 1 76 ? 9.685 11.153 -5.304 1.00 81.25 76 VAL A N 1
ATOM 613 C CA . VAL A 1 76 ? 9.381 11.819 -6.579 1.00 81.25 76 VAL A CA 1
ATOM 614 C C . VAL A 1 76 ? 9.637 13.326 -6.481 1.00 81.25 76 VAL A C 1
ATOM 616 O O . VAL A 1 76 ? 10.358 13.872 -7.311 1.00 81.25 76 VAL A O 1
ATOM 619 N N . LEU A 1 77 ? 9.114 13.996 -5.448 1.00 79.62 77 LEU A N 1
ATOM 620 C CA . LEU A 1 77 ? 9.175 15.460 -5.329 1.00 79.62 77 LEU A CA 1
ATOM 621 C C . LEU A 1 77 ? 10.562 15.992 -4.943 1.00 79.62 77 LEU A C 1
ATOM 623 O O . LEU A 1 77 ? 10.973 17.033 -5.443 1.00 79.62 77 LEU A O 1
ATOM 627 N N . ALA A 1 78 ? 11.280 15.301 -4.054 1.00 79.69 78 ALA A N 1
ATOM 628 C CA . ALA A 1 78 ? 12.568 15.759 -3.529 1.00 79.69 78 ALA A CA 1
ATOM 629 C C . ALA A 1 78 ? 13.777 15.120 -4.227 1.00 79.69 78 ALA A C 1
ATOM 631 O O . ALA A 1 78 ? 14.860 15.702 -4.213 1.00 79.69 78 ALA A O 1
ATOM 632 N N . ARG A 1 79 ? 13.627 13.926 -4.824 1.00 74.44 79 ARG A N 1
ATOM 633 C CA . ARG A 1 79 ? 14.723 13.221 -5.517 1.00 74.44 79 ARG A CA 1
ATOM 634 C C . ARG A 1 79 ? 14.534 13.059 -7.024 1.00 74.44 79 ARG A C 1
ATOM 636 O O . ARG A 1 79 ? 15.389 12.439 -7.653 1.00 74.44 79 ARG A O 1
ATOM 643 N N . GLY A 1 80 ? 13.462 13.602 -7.605 1.00 73.12 80 GLY A N 1
ATOM 644 C CA . GLY A 1 80 ? 13.231 13.561 -9.053 1.00 73.12 80 GLY A CA 1
ATOM 645 C C . GLY A 1 80 ? 13.132 12.140 -9.614 1.00 73.12 80 GLY A C 1
ATOM 646 O O . GLY A 1 80 ? 13.539 11.899 -10.748 1.00 73.12 80 GLY A O 1
ATOM 647 N N . GLN A 1 81 ? 12.662 11.186 -8.803 1.00 75.75 81 GLN A N 1
ATOM 648 C CA . GLN A 1 81 ? 12.435 9.808 -9.239 1.00 75.75 81 GLN A CA 1
ATOM 649 C C . GLN A 1 81 ? 11.291 9.726 -10.259 1.00 75.75 81 GLN A C 1
ATOM 651 O O . GLN A 1 81 ? 10.484 10.643 -10.399 1.00 75.75 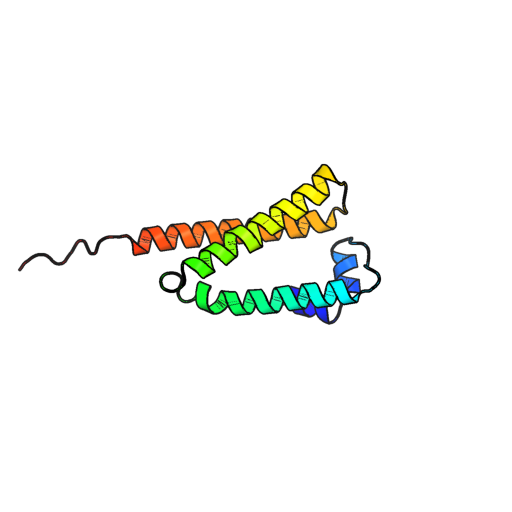81 GLN A O 1
ATOM 656 N N . GLU A 1 82 ? 11.232 8.606 -10.973 1.00 77.94 82 GLU A N 1
ATOM 657 C CA . GLU A 1 82 ? 10.304 8.373 -12.080 1.00 77.94 82 GLU A CA 1
ATOM 658 C C . GLU A 1 82 ? 8.841 8.634 -11.693 1.00 77.94 82 GLU A C 1
ATOM 660 O O . GLU A 1 82 ? 8.360 8.198 -10.644 1.00 77.94 82 GLU A O 1
ATOM 665 N N . ALA A 1 83 ? 8.106 9.310 -12.583 1.00 75.94 83 ALA A N 1
ATOM 666 C CA . ALA A 1 83 ? 6.709 9.684 -12.358 1.00 75.94 83 ALA A CA 1
ATOM 667 C C . ALA A 1 83 ? 5.787 8.472 -12.120 1.00 75.94 83 ALA A C 1
ATOM 669 O O . ALA A 1 83 ? 4.730 8.611 -11.506 1.00 75.94 83 ALA A O 1
ATOM 670 N N . GLY A 1 84 ? 6.210 7.271 -12.528 1.00 74.62 84 GLY A N 1
ATOM 671 C CA . GLY A 1 84 ? 5.530 6.016 -12.221 1.00 74.62 84 GLY A CA 1
ATOM 672 C C . GLY A 1 84 ? 5.272 5.795 -10.734 1.00 74.62 84 GLY A C 1
ATOM 673 O O . GLY A 1 84 ? 4.185 5.358 -10.353 1.00 74.62 84 GLY A O 1
ATOM 674 N N . PHE A 1 85 ? 6.213 6.183 -9.869 1.00 77.44 85 PHE A N 1
ATOM 675 C CA . PHE A 1 85 ? 6.058 6.052 -8.418 1.00 77.44 85 PHE A CA 1
ATOM 676 C C . PHE A 1 85 ? 4.966 6.964 -7.848 1.00 77.44 85 PHE A C 1
ATOM 678 O O . PHE A 1 85 ? 4.395 6.650 -6.804 1.00 77.44 85 PHE A O 1
ATOM 685 N N . LEU A 1 86 ? 4.625 8.056 -8.540 1.00 80.31 86 LEU A N 1
ATOM 686 C CA . LEU A 1 86 ? 3.553 8.956 -8.119 1.00 80.31 86 LEU A CA 1
ATOM 687 C C . LEU A 1 86 ? 2.187 8.273 -8.213 1.00 80.31 86 LEU A C 1
ATOM 689 O O . LEU A 1 86 ? 1.358 8.434 -7.322 1.00 80.31 86 LEU A O 1
ATOM 693 N N . SER A 1 87 ? 1.968 7.471 -9.258 1.00 80.06 87 SER A N 1
ATOM 694 C CA . SER A 1 87 ? 0.725 6.708 -9.411 1.00 80.06 87 SER A CA 1
ATOM 695 C C . SER A 1 87 ? 0.536 5.709 -8.262 1.00 80.06 87 SER A C 1
ATOM 697 O O . SER A 1 87 ? -0.545 5.640 -7.678 1.00 80.06 87 SER A O 1
ATOM 699 N N . ILE A 1 88 ? 1.611 5.021 -7.861 1.00 79.56 88 ILE A N 1
ATOM 700 C CA . ILE A 1 88 ? 1.618 4.099 -6.716 1.00 79.56 88 ILE A CA 1
ATOM 701 C C . ILE A 1 88 ? 1.329 4.865 -5.421 1.00 79.56 88 ILE A C 1
ATOM 703 O O . ILE A 1 88 ? 0.464 4.454 -4.651 1.00 79.56 88 ILE A O 1
ATOM 707 N N . ALA A 1 89 ? 1.999 6.003 -5.209 1.00 82.50 89 ALA A N 1
ATOM 708 C CA . ALA A 1 89 ? 1.801 6.841 -4.030 1.00 82.50 89 ALA A CA 1
ATOM 709 C C . ALA A 1 89 ? 0.351 7.324 -3.900 1.00 82.50 89 ALA A C 1
ATOM 711 O O . ALA A 1 89 ? -0.223 7.251 -2.819 1.00 82.50 89 ALA A O 1
ATOM 712 N N . LEU A 1 90 ? -0.253 7.789 -4.998 1.00 82.50 90 LEU A N 1
ATOM 713 C CA . LEU A 1 90 ? -1.628 8.287 -5.014 1.00 82.50 90 LEU A CA 1
ATOM 714 C C . LEU A 1 90 ? -2.645 7.181 -4.734 1.00 82.50 90 LEU A C 1
ATOM 716 O O . LEU A 1 90 ? -3.583 7.394 -3.966 1.00 82.50 90 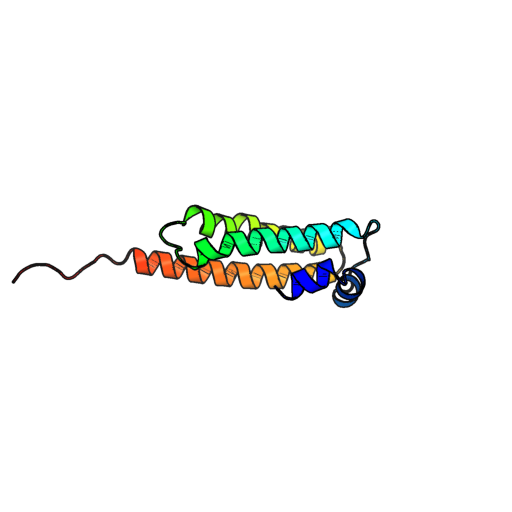LEU A O 1
ATOM 720 N N . VAL A 1 91 ? -2.454 5.9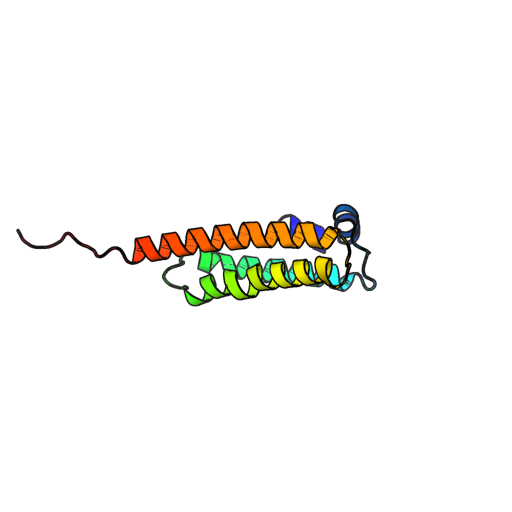98 -5.322 1.00 82.88 91 VAL A N 1
ATOM 721 C CA . VAL A 1 91 ? -3.314 4.838 -5.058 1.00 82.88 91 VAL A CA 1
ATOM 722 C C . VAL A 1 91 ? -3.202 4.421 -3.590 1.00 82.88 91 VAL A C 1
ATOM 724 O O . VAL A 1 91 ? -4.225 4.253 -2.925 1.00 82.88 91 VAL A O 1
ATOM 727 N N . ASP A 1 92 ? -1.985 4.322 -3.052 1.00 80.38 92 ASP A N 1
ATOM 728 C CA . ASP A 1 92 ? -1.766 3.983 -1.643 1.00 80.38 92 ASP A CA 1
ATOM 729 C C . ASP A 1 92 ? -2.347 5.030 -0.690 1.00 80.38 92 ASP A C 1
ATOM 731 O O . ASP A 1 92 ? -2.947 4.663 0.323 1.00 80.38 92 ASP A O 1
ATOM 735 N N . LEU A 1 93 ? -2.235 6.318 -1.027 1.00 82.56 93 LEU A N 1
ATOM 736 C CA . LEU A 1 93 ? -2.839 7.402 -0.259 1.00 82.56 93 LEU A CA 1
ATOM 737 C C . LEU A 1 93 ? -4.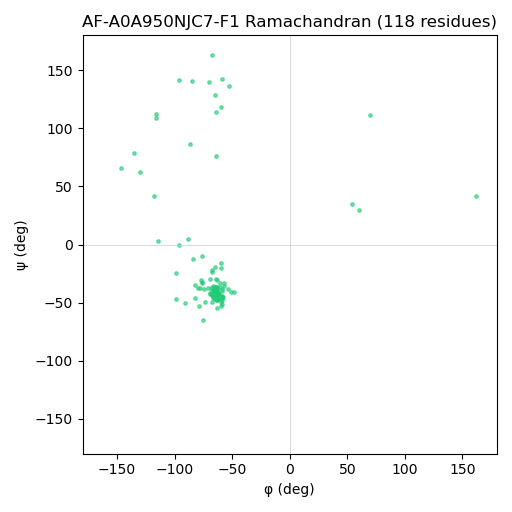361 7.294 -0.263 1.00 82.56 93 LEU A C 1
ATOM 739 O O . LEU A 1 93 ? -4.982 7.361 0.793 1.00 82.56 93 LEU A O 1
ATOM 743 N N . PHE A 1 94 ? -4.965 7.087 -1.434 1.00 84.31 94 PHE A N 1
ATOM 744 C CA . PHE A 1 94 ? -6.412 6.962 -1.573 1.00 84.31 94 PHE A CA 1
ATOM 745 C C . PHE A 1 94 ? -6.954 5.801 -0.731 1.00 84.31 94 PHE A C 1
ATOM 747 O O . PHE A 1 94 ? -7.844 5.996 0.099 1.00 84.31 94 PHE A O 1
ATOM 754 N N . PHE A 1 95 ? -6.373 4.606 -0.873 1.00 81.69 95 PHE A N 1
ATOM 755 C CA . PHE A 1 95 ? -6.784 3.443 -0.083 1.00 81.69 95 PHE A CA 1
ATOM 756 C C . PHE A 1 95 ? -6.474 3.605 1.409 1.00 81.69 95 PHE A C 1
ATOM 758 O O . PHE A 1 95 ? -7.273 3.173 2.244 1.00 81.69 95 PHE A O 1
ATOM 765 N N . GLY A 1 96 ? -5.356 4.245 1.761 1.00 80.94 96 GLY A N 1
ATOM 766 C CA . GLY A 1 96 ? -4.996 4.561 3.141 1.00 80.94 96 GLY A CA 1
ATOM 767 C C . GLY A 1 96 ? -6.002 5.500 3.805 1.00 80.94 96 GLY A C 1
ATOM 768 O O . GLY A 1 96 ? -6.478 5.208 4.900 1.00 80.94 96 GLY A O 1
ATOM 769 N N . VAL A 1 97 ? -6.391 6.579 3.121 1.00 82.62 97 VAL A N 1
ATOM 770 C CA . VAL A 1 97 ? -7.377 7.556 3.608 1.00 82.62 97 VAL A CA 1
ATOM 771 C C . VAL A 1 97 ? -8.762 6.925 3.722 1.00 82.62 97 VAL A C 1
ATOM 773 O O . VAL A 1 97 ? -9.404 7.070 4.759 1.00 82.62 97 VAL A O 1
ATOM 776 N N . MET A 1 98 ? -9.213 6.171 2.714 1.00 82.88 98 MET A N 1
ATOM 777 C CA . MET A 1 98 ? -10.497 5.462 2.788 1.00 82.88 98 MET A CA 1
ATOM 778 C C . MET A 1 98 ? -10.528 4.483 3.967 1.00 82.88 98 MET A C 1
ATOM 780 O O . MET A 1 98 ? -11.472 4.490 4.755 1.00 82.88 98 MET A O 1
ATOM 784 N N . SER A 1 99 ? -9.464 3.695 4.147 1.00 77.00 99 SER A N 1
ATOM 785 C CA . SER A 1 99 ? -9.350 2.757 5.271 1.00 77.00 99 SER A CA 1
ATOM 786 C C . SER A 1 99 ? -9.316 3.481 6.623 1.00 77.00 99 SER A C 1
ATOM 788 O O . SER A 1 99 ? -9.929 3.011 7.579 1.00 77.00 99 SER A O 1
ATOM 790 N N . ALA A 1 100 ? -8.659 4.643 6.705 1.00 78.88 100 ALA A N 1
ATOM 791 C CA . ALA A 1 100 ? -8.648 5.492 7.896 1.00 78.88 100 ALA A CA 1
ATOM 792 C C . ALA A 1 100 ? -10.039 6.026 8.243 1.00 78.88 100 ALA A C 1
ATOM 794 O O . ALA A 1 100 ? -10.435 5.974 9.406 1.00 78.88 100 ALA A O 1
ATOM 795 N N . ILE A 1 101 ? -10.797 6.492 7.246 1.00 81.56 101 ILE A N 1
ATOM 796 C CA . ILE A 1 101 ? -12.168 6.978 7.436 1.00 81.56 101 ILE A CA 1
ATOM 797 C C . ILE A 1 101 ? -13.068 5.838 7.912 1.00 81.56 101 ILE A C 1
ATOM 799 O O . ILE A 1 101 ? -13.783 6.006 8.897 1.00 81.56 101 ILE A O 1
ATOM 803 N N . PHE A 1 102 ? -13.006 4.666 7.273 1.00 80.00 102 PHE A N 1
ATOM 804 C CA . PHE A 1 102 ? -13.794 3.510 7.702 1.00 80.00 102 PHE A CA 1
ATOM 805 C C . PHE A 1 102 ? -13.435 3.054 9.113 1.00 80.00 102 PHE A C 1
ATOM 807 O O . PHE A 1 102 ? -14.334 2.783 9.904 1.00 80.00 102 PHE A O 1
ATOM 814 N N . LEU A 1 103 ? -12.146 3.026 9.464 1.00 76.88 103 LEU A N 1
ATOM 815 C CA . LEU A 1 103 ? -11.714 2.679 10.814 1.00 76.88 103 LEU A CA 1
ATOM 816 C C . LEU A 1 103 ? -12.184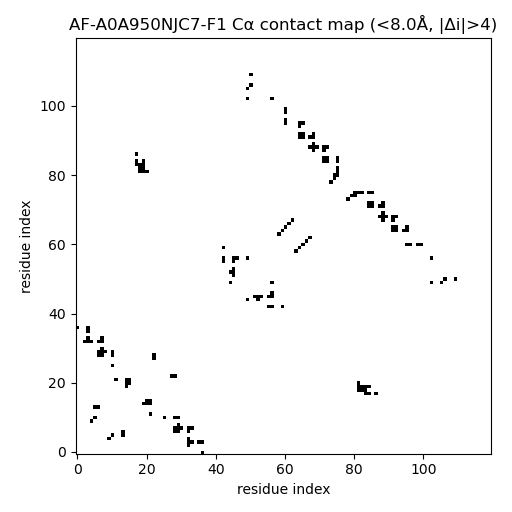 3.718 11.843 1.00 76.88 103 LEU A C 1
ATOM 818 O O . LEU A 1 103 ? -12.646 3.355 12.923 1.00 76.88 103 LEU A O 1
ATOM 822 N N . PHE A 1 104 ? -12.113 5.007 11.508 1.00 77.81 104 PHE A N 1
ATOM 823 C CA . PHE A 1 104 ? -12.597 6.087 12.364 1.00 77.81 104 PHE A CA 1
ATOM 824 C C . PHE A 1 104 ? -14.111 6.007 12.590 1.00 77.81 104 PHE A C 1
ATOM 826 O O . PHE A 1 104 ? -14.572 6.138 13.725 1.00 77.81 104 PHE A O 1
ATOM 833 N N . LEU A 1 105 ? -14.884 5.743 11.533 1.00 79.19 105 LEU A N 1
ATOM 834 C CA . LEU A 1 105 ? -16.325 5.518 11.628 1.00 79.19 105 LEU A CA 1
ATOM 835 C C . LEU A 1 105 ? -16.634 4.276 12.466 1.00 79.19 105 LEU A C 1
ATOM 837 O O . LEU A 1 105 ? -17.434 4.369 13.391 1.00 79.19 105 LEU A O 1
ATOM 841 N N . ALA A 1 106 ? -15.948 3.157 12.220 1.00 73.88 106 ALA A N 1
ATOM 842 C CA . ALA A 1 106 ? -16.120 1.929 12.990 1.00 73.88 106 ALA A CA 1
ATOM 843 C C . ALA A 1 106 ? -15.855 2.158 14.487 1.00 73.88 106 ALA A C 1
ATOM 845 O O . ALA A 1 106 ? -16.671 1.767 15.319 1.00 73.88 106 ALA A O 1
ATOM 846 N N . PHE A 1 107 ? -14.780 2.866 14.852 1.00 71.94 107 PHE A N 1
ATOM 847 C CA . PHE A 1 107 ? -14.519 3.202 16.254 1.00 71.94 107 PHE A CA 1
ATOM 848 C C . PHE A 1 107 ? -15.573 4.128 16.861 1.00 71.94 107 PHE A C 1
ATOM 850 O O . PHE A 1 107 ? -15.928 3.936 18.022 1.00 71.94 107 PHE A O 1
ATOM 857 N N . ARG A 1 108 ? -16.111 5.093 16.105 1.00 71.12 108 ARG A N 1
ATOM 858 C CA . ARG A 1 108 ? -17.219 5.927 16.595 1.00 71.12 108 ARG A CA 1
ATOM 859 C C . ARG A 1 108 ? -18.488 5.117 16.834 1.00 71.12 108 ARG A C 1
ATOM 861 O O . ARG A 1 108 ? -19.145 5.321 17.849 1.00 71.12 108 ARG A O 1
ATOM 868 N N . THR A 1 109 ? -18.823 4.191 15.938 1.00 65.50 109 THR A N 1
ATOM 869 C CA . THR A 1 109 ? -20.019 3.351 16.074 1.00 65.50 109 THR A CA 1
ATOM 870 C C . THR A 1 109 ? -19.872 2.329 17.203 1.00 65.50 109 THR A C 1
ATOM 872 O O . THR A 1 109 ? -20.822 2.111 17.945 1.00 65.50 109 THR A O 1
ATOM 875 N N . GLY A 1 110 ? -18.682 1.750 17.402 1.00 60.81 110 GLY A N 1
ATOM 876 C CA . GLY A 1 110 ? -18.425 0.816 18.506 1.00 60.81 110 GLY A CA 1
ATOM 877 C C . GLY A 1 110 ? -18.255 1.463 19.885 1.00 60.81 110 GLY A C 1
ATOM 878 O O . GLY A 1 110 ? -18.228 0.749 20.882 1.00 60.81 110 GLY A O 1
ATOM 879 N N . GLN A 1 111 ? -18.144 2.794 19.959 1.00 51.50 111 GLN A N 1
ATOM 880 C CA . GLN A 1 111 ? -18.176 3.560 21.211 1.00 51.50 111 GLN A CA 1
ATOM 881 C C . GLN A 1 111 ? -19.558 4.135 21.542 1.00 51.50 111 GLN A C 1
ATOM 883 O O . GLN A 1 111 ? -19.697 4.786 22.577 1.00 51.50 111 GLN A O 1
ATOM 888 N N . ALA A 1 112 ? -20.582 3.909 20.709 1.00 46.28 112 ALA A N 1
ATOM 889 C CA . ALA A 1 112 ? -21.945 4.261 21.083 1.00 46.28 112 ALA A CA 1
ATOM 890 C C . ALA A 1 112 ? -22.305 3.487 22.366 1.00 46.28 112 ALA A C 1
ATOM 892 O O . ALA A 1 112 ? -22.286 2.251 22.351 1.00 46.28 112 ALA A O 1
ATOM 893 N N . PRO A 1 113 ? -22.605 4.168 23.488 1.00 46.03 113 PRO A N 1
ATOM 894 C CA . PRO A 1 113 ? -23.088 3.481 24.669 1.00 46.03 113 PRO A CA 1
ATOM 895 C C . PRO A 1 113 ? -24.365 2.739 24.278 1.00 46.03 113 PRO A C 1
ATOM 897 O O . PRO A 1 113 ? -25.188 3.275 23.528 1.00 46.03 113 PRO A O 1
ATOM 900 N N . VAL A 1 114 ? -24.562 1.536 24.819 1.00 58.12 114 VAL A N 1
ATOM 901 C CA . VAL A 1 114 ? -25.883 0.902 24.879 1.00 58.12 114 VAL A CA 1
ATOM 902 C C . VAL A 1 114 ? -26.757 1.781 25.779 1.00 58.12 114 VAL A C 1
ATOM 904 O O . VAL A 1 114 ? -26.961 1.516 26.959 1.00 58.12 114 VAL A O 1
ATOM 907 N N . THR A 1 115 ? -27.216 2.907 25.244 1.00 55.56 115 THR A N 1
ATOM 908 C CA . THR A 1 115 ? -28.154 3.808 25.904 1.00 55.56 115 THR A CA 1
ATOM 909 C C . THR A 1 115 ? -29.535 3.274 25.566 1.00 55.56 115 THR A C 1
ATOM 911 O O . THR A 1 115 ? -30.115 3.640 24.549 1.00 55.56 115 THR A O 1
ATOM 914 N N . GLY A 1 116 ? -30.024 2.323 26.366 1.00 52.31 116 GLY A N 1
ATOM 915 C CA . GLY A 1 116 ? -31.359 1.768 26.144 1.00 52.31 116 GLY A CA 1
ATOM 916 C C . GLY A 1 116 ? -31.669 0.426 26.796 1.00 52.31 116 GLY A C 1
ATOM 917 O O . GLY A 1 116 ? -32.289 -0.408 26.154 1.00 52.31 116 GLY A O 1
ATOM 918 N N . ALA A 1 117 ? -31.270 0.192 28.046 1.00 48.94 117 ALA A N 1
ATOM 919 C CA . ALA A 1 117 ? -31.889 -0.859 28.861 1.00 48.94 117 ALA A CA 1
ATOM 920 C C . ALA A 1 117 ? -31.909 -0.434 30.335 1.00 48.94 117 ALA A C 1
ATOM 922 O O . ALA A 1 117 ? -31.223 -0.987 31.188 1.00 48.94 117 ALA A O 1
ATOM 923 N N . SER A 1 118 ? -32.687 0.610 30.621 1.00 48.12 118 SER A N 1
ATOM 924 C CA . SER A 1 118 ? -33.106 0.960 31.974 1.00 48.12 118 SER A CA 1
ATOM 925 C C . SER A 1 118 ? -34.622 0.827 32.054 1.00 48.12 118 SER A C 1
ATOM 927 O O . SER A 1 118 ? -35.327 1.671 31.510 1.00 48.12 118 SER A O 1
ATOM 929 N N . ARG A 1 119 ? -35.047 -0.166 32.842 1.00 45.66 119 ARG A N 1
ATOM 930 C CA . ARG A 1 119 ? -36.255 -0.194 33.683 1.00 45.66 119 ARG A CA 1
ATOM 931 C C . ARG A 1 119 ? -37.623 -0.261 32.988 1.00 45.66 119 ARG A C 1
ATOM 933 O O . ARG A 1 119 ? -38.116 0.727 32.456 1.00 45.66 119 ARG A O 1
ATOM 940 N N . GLY A 1 120 ? -38.258 -1.415 33.176 1.00 45.75 120 GLY A N 1
ATOM 941 C CA . GLY A 1 120 ? -39.700 -1.639 33.238 1.00 45.75 120 GLY A CA 1
ATOM 942 C C . GLY A 1 120 ? -39.930 -2.847 34.125 1.00 45.75 120 GLY A C 1
ATOM 943 O O . GLY A 1 120 ? -39.490 -3.932 33.691 1.00 45.75 120 GLY A O 1
#